Protein AF-A0A1I5TR68-F1 (afdb_monomer_lite)

Radius of gyration: 12.87 Å; chains: 1; bounding box: 27×28×33 Å

Structure (mmCIF, N/CA/C/O backbone):
data_AF-A0A1I5TR68-F1
#
_entry.id   AF-A0A1I5TR68-F1
#
loop_
_atom_site.group_PDB
_atom_site.id
_atom_site.type_symbol
_atom_site.label_atom_id
_atom_site.label_alt_id
_atom_site.label_comp_id
_atom_site.label_asym_id
_atom_site.label_entity_id
_atom_site.label_seq_id
_atom_site.pdbx_PDB_ins_code
_atom_site.Cartn_x
_atom_site.Cartn_y
_atom_site.Cartn_z
_atom_site.occupancy
_atom_site.B_iso_or_equiv
_atom_site.auth_seq_id
_atom_site.auth_comp_id
_atom_site.auth_asym_id
_atom_site.auth_atom_id
_atom_site.pdbx_PDB_model_num
ATOM 1 N N . MET A 1 1 ? -3.051 11.577 12.291 1.00 72.81 1 MET A N 1
ATOM 2 C CA . MET A 1 1 ? -3.983 11.131 11.241 1.00 72.81 1 MET A CA 1
ATOM 3 C C . MET A 1 1 ? -4.835 10.030 11.839 1.00 72.81 1 MET A C 1
ATOM 5 O O . MET A 1 1 ? -4.254 9.160 12.475 1.00 72.81 1 MET A O 1
ATOM 9 N N . ASP A 1 2 ? -6.161 10.113 11.736 1.00 84.88 2 ASP A N 1
ATOM 10 C CA . ASP A 1 2 ? -7.041 9.024 12.175 1.00 84.88 2 ASP A CA 1
ATOM 11 C C . ASP A 1 2 ? -7.186 8.020 11.028 1.00 84.88 2 ASP A C 1
ATOM 13 O O . ASP A 1 2 ? -7.851 8.302 10.037 1.00 84.88 2 ASP A O 1
ATOM 17 N N . LEU A 1 3 ? -6.502 6.881 11.135 1.00 88.56 3 LEU A N 1
ATOM 18 C CA . LEU A 1 3 ? -6.464 5.870 10.075 1.00 88.56 3 LEU A CA 1
ATOM 19 C C . LEU A 1 3 ? -7.790 5.116 9.937 1.00 88.56 3 LEU A C 1
ATOM 21 O O . LEU A 1 3 ? -8.076 4.585 8.869 1.00 88.56 3 LEU A O 1
ATOM 25 N N . LYS A 1 4 ? -8.607 5.061 10.996 1.00 88.56 4 LYS A N 1
ATOM 26 C CA . LYS A 1 4 ? -9.837 4.253 11.012 1.00 88.56 4 LYS A CA 1
ATOM 27 C C . LYS A 1 4 ? -10.936 4.803 10.110 1.00 88.56 4 LYS A C 1
ATOM 29 O O . LYS A 1 4 ? -11.834 4.059 9.753 1.00 88.56 4 LYS A O 1
ATOM 34 N N . GLY A 1 5 ? -10.872 6.090 9.772 1.00 87.38 5 GLY A N 1
ATOM 35 C CA . GLY A 1 5 ? -11.752 6.705 8.777 1.00 87.38 5 GLY A CA 1
ATOM 36 C C . GLY A 1 5 ? -11.172 6.710 7.361 1.00 87.38 5 GLY A C 1
ATOM 37 O O . GLY A 1 5 ? -11.780 7.300 6.477 1.00 87.38 5 GLY A O 1
ATOM 38 N N . LEU A 1 6 ? -9.981 6.135 7.161 1.00 90.62 6 LEU A N 1
ATOM 39 C CA . LEU A 1 6 ? -9.285 6.110 5.872 1.00 90.62 6 LEU A CA 1
ATOM 40 C C . LEU A 1 6 ? -9.204 4.699 5.288 1.00 90.62 6 LEU A C 1
ATOM 42 O O . LEU A 1 6 ? -9.159 4.555 4.074 1.00 90.62 6 LEU A O 1
ATOM 46 N N . PHE A 1 7 ? -9.176 3.668 6.128 1.00 93.50 7 PHE A N 1
ATOM 47 C CA . PHE A 1 7 ? -8.979 2.289 5.699 1.00 93.50 7 PHE A CA 1
ATOM 48 C C . PHE A 1 7 ? -10.110 1.383 6.171 1.00 93.50 7 PHE A C 1
ATOM 50 O O . PHE A 1 7 ? -10.493 1.412 7.342 1.00 93.50 7 PHE A O 1
ATOM 57 N N . HIS A 1 8 ? -10.543 0.492 5.284 1.00 95.56 8 HIS A N 1
ATOM 58 C CA . HIS A 1 8 ? -11.415 -0.620 5.627 1.00 95.56 8 HIS A CA 1
ATOM 59 C C . HIS A 1 8 ? -10.740 -1.553 6.665 1.00 95.56 8 HIS A C 1
ATOM 61 O O . HIS A 1 8 ? -9.527 -1.778 6.584 1.00 95.56 8 HIS A O 1
ATOM 67 N N . PRO A 1 9 ? -11.479 -2.165 7.618 1.00 95.31 9 PRO A N 1
ATOM 68 C CA . PRO A 1 9 ? -10.913 -3.018 8.673 1.00 95.31 9 PRO A CA 1
ATOM 69 C C . PRO A 1 9 ? -9.936 -4.106 8.206 1.00 95.31 9 PRO A C 1
ATOM 71 O O . PRO A 1 9 ? -8.931 -4.336 8.874 1.00 95.31 9 PRO A O 1
ATOM 74 N N . LYS A 1 10 ? -10.167 -4.707 7.030 1.00 95.88 10 LYS A N 1
ATOM 75 C CA . LYS A 1 10 ? -9.276 -5.719 6.423 1.00 95.88 10 LYS A CA 1
ATOM 76 C C . LYS A 1 10 ? -7.824 -5.248 6.274 1.00 95.88 10 LYS A C 1
ATOM 78 O O . LYS A 1 10 ? -6.895 -6.037 6.412 1.00 95.88 10 LYS A O 1
ATOM 83 N N . PHE A 1 11 ? -7.598 -3.954 6.048 1.00 96.69 11 PHE A N 1
ATOM 84 C CA . PHE A 1 11 ? -6.246 -3.400 5.984 1.00 96.69 11 PHE A CA 1
ATOM 85 C C . PHE A 1 11 ? -5.514 -3.501 7.328 1.00 96.69 11 PHE A C 1
ATOM 87 O O . PHE A 1 11 ? -4.316 -3.770 7.348 1.00 96.69 11 PHE A O 1
ATOM 94 N N . PHE A 1 12 ? -6.223 -3.352 8.450 1.00 95.88 12 PHE A N 1
ATOM 95 C CA . PHE A 1 12 ? -5.659 -3.468 9.801 1.00 95.88 12 PHE A CA 1
ATOM 96 C C . PHE A 1 12 ? -5.409 -4.918 10.234 1.00 95.88 12 PHE A C 1
ATOM 98 O O . PHE A 1 12 ? -4.671 -5.150 11.189 1.00 95.88 12 PHE A O 1
ATOM 105 N N . GLU A 1 13 ? -6.014 -5.893 9.555 1.00 95.69 13 GLU A N 1
ATOM 106 C CA . GLU A 1 13 ? -5.748 -7.319 9.784 1.00 95.69 13 GLU A CA 1
ATOM 107 C C . GLU A 1 13 ? -4.404 -7.745 9.175 1.00 95.69 13 GLU A C 1
ATOM 109 O O . GLU A 1 13 ? -3.755 -8.663 9.677 1.00 95.69 13 GLU A O 1
ATOM 114 N N . VAL A 1 14 ? -3.960 -7.043 8.126 1.00 97.00 14 VAL A N 1
ATOM 115 C CA . VAL A 1 14 ? -2.734 -7.353 7.377 1.00 97.00 14 VAL A CA 1
ATOM 116 C C . VAL A 1 14 ? -1.582 -6.416 7.753 1.00 97.00 14 VAL A C 1
ATOM 118 O O . VAL A 1 14 ? -0.448 -6.854 7.982 1.00 97.00 14 VAL A O 1
ATOM 121 N N . PHE A 1 15 ? -1.844 -5.115 7.844 1.00 97.94 15 PHE A N 1
ATOM 122 C CA . PHE A 1 15 ? -0.825 -4.086 8.024 1.00 97.94 15 PHE A CA 1
ATOM 123 C C . PHE A 1 15 ? -0.852 -3.474 9.424 1.00 97.94 15 PHE A C 1
ATOM 125 O O . PHE A 1 15 ? -1.895 -3.273 10.041 1.00 97.94 15 PHE A O 1
ATOM 132 N N . SER A 1 16 ? 0.335 -3.132 9.917 1.00 97.81 16 SER A N 1
ATOM 133 C CA . SER A 1 16 ? 0.498 -2.291 11.100 1.00 97.81 16 SER A CA 1
ATOM 134 C C . SER A 1 16 ? 0.130 -0.838 10.794 1.00 97.81 16 SER A C 1
ATOM 136 O O . SER A 1 16 ? 0.158 -0.403 9.644 1.00 97.81 16 SER A O 1
ATOM 138 N N . GLU A 1 17 ? -0.148 -0.043 11.830 1.00 96.12 17 GLU A N 1
ATOM 139 C CA . GLU A 1 17 ? -0.482 1.375 11.646 1.00 96.12 17 GLU A CA 1
ATOM 140 C C . GLU A 1 17 ? 0.607 2.168 10.911 1.00 96.12 17 GLU A C 1
ATOM 142 O O . GLU A 1 17 ? 0.291 3.081 10.152 1.00 96.12 17 GLU A O 1
ATOM 147 N N . ASP A 1 18 ? 1.884 1.845 11.122 1.00 97.06 18 ASP A N 1
ATOM 148 C CA . ASP A 1 18 ? 2.986 2.543 10.452 1.00 97.06 18 ASP A CA 1
ATOM 149 C C . ASP A 1 18 ? 3.084 2.167 8.969 1.00 97.06 18 ASP A C 1
ATOM 151 O O . ASP A 1 18 ? 3.353 3.026 8.132 1.00 97.06 18 ASP A O 1
ATOM 155 N N . GLU A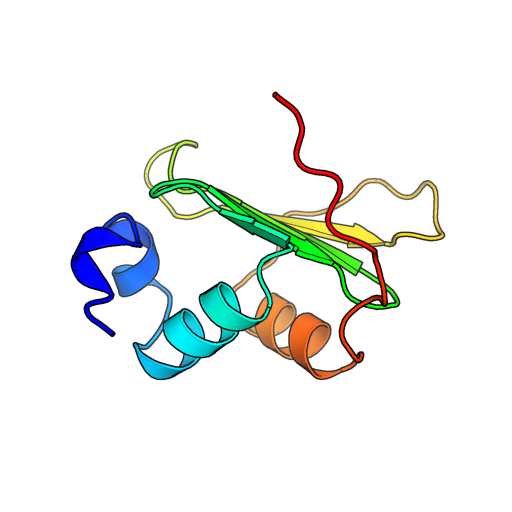 1 19 ? 2.785 0.915 8.621 1.00 97.88 19 GLU A N 1
ATOM 156 C CA . GLU A 1 19 ? 2.683 0.485 7.223 1.00 97.88 19 GLU A CA 1
ATOM 157 C C . GLU A 1 19 ? 1.473 1.122 6.531 1.00 97.88 19 GLU A C 1
ATOM 159 O O . GLU A 1 19 ? 1.588 1.548 5.387 1.00 97.88 19 GLU A O 1
ATOM 164 N N . LEU A 1 20 ? 0.341 1.269 7.227 1.00 97.00 20 LEU A N 1
ATOM 165 C CA . LEU A 1 20 ? -0.839 1.960 6.695 1.00 97.00 20 LEU A CA 1
ATOM 166 C C . LEU A 1 20 ? -0.586 3.450 6.451 1.00 97.00 20 LEU A C 1
ATOM 168 O O . LEU A 1 20 ? -1.054 3.995 5.453 1.00 97.00 20 LEU A O 1
ATOM 172 N N . LYS A 1 21 ? 0.193 4.115 7.314 1.00 95.62 21 LYS A N 1
ATOM 173 C CA . LYS A 1 21 ? 0.647 5.491 7.053 1.00 95.62 21 LYS A CA 1
ATOM 174 C C . LYS A 1 21 ? 1.504 5.551 5.792 1.00 95.62 21 LYS A C 1
ATOM 176 O O . LYS A 1 21 ? 1.251 6.4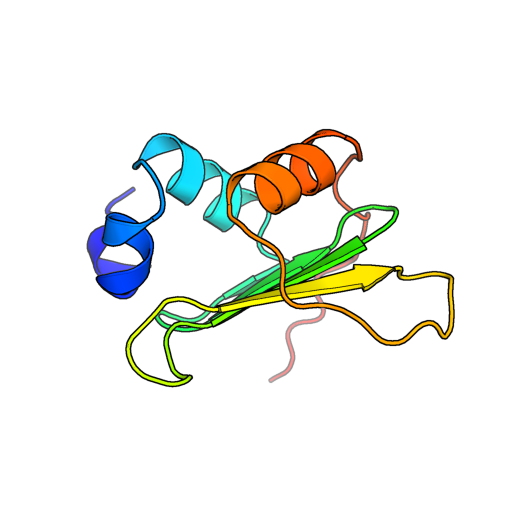04 4.951 1.00 95.62 21 LYS A O 1
ATOM 181 N N . GLU A 1 22 ? 2.462 4.634 5.633 1.00 95.00 22 GLU A N 1
ATOM 182 C CA . GLU A 1 22 ? 3.307 4.577 4.431 1.00 95.00 22 GLU A CA 1
ATOM 183 C C . GLU A 1 22 ? 2.478 4.314 3.161 1.00 95.00 22 GLU A C 1
ATOM 185 O O . GLU A 1 22 ? 2.706 4.963 2.141 1.00 95.00 22 GLU A O 1
ATOM 190 N N . ILE A 1 23 ? 1.499 3.405 3.222 1.00 95.56 23 ILE A N 1
ATOM 191 C CA . ILE A 1 23 ? 0.560 3.128 2.124 1.00 95.56 23 ILE A CA 1
ATOM 192 C C . ILE A 1 23 ? -0.207 4.396 1.757 1.00 95.56 23 ILE A C 1
ATOM 194 O O . ILE A 1 23 ? -0.219 4.774 0.590 1.00 95.56 23 ILE A O 1
ATOM 198 N N . TYR A 1 24 ? -0.794 5.079 2.742 1.00 93.69 24 TYR A N 1
ATOM 199 C CA . TYR A 1 24 ? -1.558 6.305 2.518 1.00 93.69 24 TYR A CA 1
ATOM 200 C C . TYR A 1 24 ? -0.698 7.422 1.913 1.00 93.69 24 TYR A C 1
ATOM 202 O O . TYR A 1 24 ? -1.102 8.069 0.954 1.00 93.69 24 TYR A O 1
ATOM 210 N N . GLU A 1 25 ? 0.511 7.633 2.438 1.00 92.31 25 GLU A N 1
ATOM 211 C CA . GLU A 1 25 ? 1.433 8.669 1.956 1.00 92.31 25 GLU A CA 1
ATOM 212 C C . GLU A 1 25 ? 1.948 8.401 0.537 1.00 92.31 25 GLU A C 1
ATOM 214 O O . GLU A 1 25 ? 2.265 9.340 -0.194 1.00 92.31 25 GLU A O 1
ATOM 219 N N . ARG A 1 26 ? 2.047 7.127 0.141 1.00 91.88 26 ARG A N 1
ATOM 220 C CA . ARG A 1 26 ? 2.498 6.718 -1.196 1.00 91.88 26 ARG A CA 1
ATOM 221 C C . ARG A 1 26 ? 1.358 6.492 -2.185 1.00 91.88 26 ARG A C 1
ATOM 223 O O . ARG A 1 26 ? 1.635 6.290 -3.369 1.00 91.88 26 ARG A O 1
ATOM 230 N N . ALA A 1 27 ? 0.110 6.490 -1.725 1.00 92.06 27 ALA A N 1
ATOM 231 C CA . ALA A 1 27 ? -1.048 6.276 -2.574 1.00 92.06 27 ALA A CA 1
ATOM 232 C C . ALA A 1 27 ? -1.172 7.400 -3.600 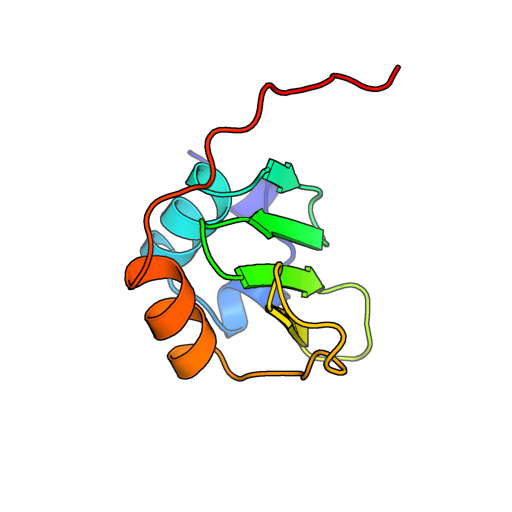1.00 92.06 27 ALA A C 1
ATOM 234 O O . ALA A 1 27 ? -1.148 8.585 -3.275 1.00 92.06 27 ALA A O 1
ATOM 235 N N . PHE A 1 28 ? -1.320 7.006 -4.859 1.00 89.06 28 PHE A N 1
ATOM 236 C CA . PHE A 1 28 ? -1.659 7.920 -5.938 1.00 89.06 28 PHE A CA 1
ATOM 237 C C . PHE A 1 28 ? -3.162 8.211 -5.952 1.00 89.06 28 PHE A C 1
ATOM 239 O O . PHE A 1 28 ? -3.576 9.347 -6.163 1.00 89.06 28 PHE A O 1
ATOM 246 N N . CYS A 1 29 ? -3.973 7.180 -5.714 1.00 87.88 29 CYS A N 1
ATOM 247 C CA . CYS A 1 29 ? -5.419 7.273 -5.571 1.00 87.88 29 CYS A CA 1
ATOM 248 C C . CYS A 1 29 ? -5.856 6.354 -4.428 1.00 87.88 29 CYS A C 1
ATOM 250 O O . CYS A 1 29 ? -5.302 5.264 -4.269 1.00 87.88 29 CYS A O 1
ATOM 252 N N . ALA A 1 30 ? -6.821 6.801 -3.628 1.00 88.69 30 ALA A N 1
ATOM 253 C CA . ALA A 1 30 ? -7.305 6.061 -2.475 1.00 88.69 30 ALA A CA 1
ATOM 254 C C . ALA A 1 30 ? -8.809 6.260 -2.272 1.00 88.69 30 ALA A C 1
ATOM 256 O O . ALA A 1 30 ? -9.341 7.364 -2.394 1.00 88.69 30 ALA A O 1
ATOM 257 N N . THR A 1 31 ? -9.461 5.170 -1.903 1.00 90.50 31 THR A N 1
ATOM 258 C CA . THR A 1 31 ? -10.786 5.108 -1.284 1.00 90.50 31 THR A CA 1
ATOM 259 C C . THR A 1 31 ? -10.650 4.326 0.023 1.00 90.50 31 THR A C 1
ATOM 261 O O . THR A 1 31 ? -9.568 3.832 0.330 1.00 90.50 31 THR A O 1
ATOM 264 N N . GLU A 1 32 ? -11.724 4.181 0.798 1.00 88.25 32 GLU A N 1
ATOM 265 C CA . GLU A 1 32 ? -11.673 3.373 2.025 1.00 88.25 32 GLU A CA 1
ATOM 266 C C . GLU A 1 32 ? -11.282 1.907 1.750 1.00 88.25 32 GLU A C 1
ATOM 268 O O . GLU A 1 32 ? -10.584 1.282 2.551 1.00 88.25 32 GLU A O 1
ATOM 273 N N . GLU A 1 33 ? -11.686 1.371 0.596 1.00 92.44 33 GLU A N 1
ATOM 274 C CA . GLU A 1 33 ? -11.559 -0.049 0.255 1.00 92.44 33 GLU A CA 1
ATOM 275 C C . GLU A 1 33 ? -10.472 -0.340 -0.783 1.00 92.44 33 GLU A C 1
ATOM 277 O O . GLU A 1 33 ? -10.056 -1.489 -0.905 1.00 92.44 33 GLU A O 1
ATOM 282 N N . CYS A 1 34 ? -9.985 0.663 -1.516 1.00 94.38 34 CYS A N 1
ATOM 283 C CA . CYS A 1 34 ? -9.001 0.470 -2.580 1.00 94.38 34 CYS A CA 1
ATOM 284 C C . CYS A 1 34 ? -7.912 1.545 -2.568 1.00 94.38 34 CYS A C 1
ATOM 286 O O . CYS A 1 34 ? -8.207 2.743 -2.555 1.00 94.38 34 CYS A O 1
ATOM 288 N N . TYR A 1 35 ? -6.655 1.102 -2.618 1.00 95.12 35 TYR A N 1
ATOM 289 C CA . TYR A 1 35 ? -5.465 1.945 -2.645 1.00 95.12 35 TYR A CA 1
ATOM 290 C C . TYR A 1 35 ? -4.589 1.595 -3.840 1.00 95.12 35 TYR A C 1
ATOM 292 O O . TYR A 1 35 ? -4.103 0.473 -3.965 1.00 95.12 35 TYR A O 1
ATOM 300 N N . VAL A 1 36 ? -4.336 2.593 -4.680 1.00 94.81 36 VAL A N 1
ATOM 301 C CA . VAL A 1 36 ? -3.500 2.468 -5.872 1.00 94.81 36 VAL A CA 1
ATOM 302 C C . VAL A 1 36 ? -2.181 3.191 -5.649 1.00 94.81 36 VAL A C 1
ATOM 304 O O . VAL A 1 36 ? -2.159 4.390 -5.363 1.00 94.81 36 VAL A O 1
ATOM 307 N N . ILE A 1 37 ? -1.068 2.479 -5.817 1.00 94.94 37 ILE A N 1
ATOM 308 C CA . ILE A 1 37 ? 0.285 3.004 -5.618 1.00 94.94 37 ILE A CA 1
ATOM 309 C C . ILE A 1 37 ? 1.133 2.745 -6.863 1.00 94.94 37 ILE A C 1
ATOM 311 O O . ILE A 1 37 ? 1.147 1.643 -7.404 1.00 94.94 37 ILE A O 1
ATOM 315 N N . PHE A 1 38 ? 1.916 3.747 -7.267 1.00 92.44 38 PHE A N 1
ATOM 316 C CA . PHE A 1 38 ? 2.937 3.602 -8.302 1.00 92.44 38 PHE A CA 1
ATOM 317 C C . PHE A 1 38 ? 4.314 3.931 -7.737 1.00 92.44 38 PHE A C 1
ATOM 319 O O . PHE A 1 38 ? 4.532 4.987 -7.136 1.00 92.44 38 PHE A O 1
ATOM 326 N N . ASN A 1 39 ? 5.281 3.067 -8.011 1.00 91.88 39 ASN A N 1
ATOM 327 C CA . ASN A 1 39 ? 6.688 3.427 -7.923 1.00 91.88 39 ASN A CA 1
ATOM 328 C C . ASN A 1 39 ? 7.325 3.364 -9.318 1.00 91.88 39 ASN A C 1
ATOM 330 O O . ASN A 1 39 ? 6.643 3.138 -10.317 1.00 91.88 39 ASN A O 1
ATOM 334 N N . GLN A 1 40 ? 8.625 3.637 -9.420 1.00 90.69 40 GLN A N 1
ATOM 335 C CA . GLN A 1 40 ? 9.297 3.656 -10.724 1.00 90.69 40 GLN A CA 1
ATOM 336 C C . GLN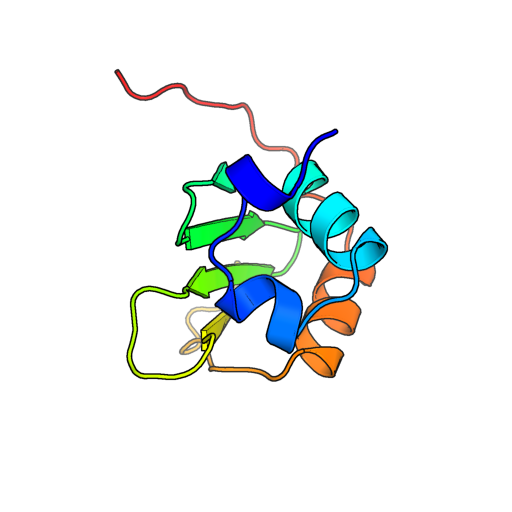 A 1 40 ? 9.220 2.330 -11.501 1.00 90.69 40 GLN A C 1
ATOM 338 O O . GLN A 1 40 ? 9.381 2.361 -12.717 1.00 90.69 40 GLN A O 1
ATOM 343 N N . LYS A 1 41 ? 8.983 1.194 -10.832 1.00 92.75 41 LYS A N 1
ATOM 344 C CA . LYS A 1 41 ? 8.969 -0.133 -11.459 1.00 92.75 41 LYS A CA 1
ATOM 345 C C . LYS A 1 41 ? 7.604 -0.822 -11.425 1.00 92.75 41 LYS A C 1
ATOM 347 O O . LYS A 1 41 ? 7.272 -1.534 -12.366 1.00 92.75 41 LYS A O 1
ATOM 352 N N . TYR A 1 42 ? 6.828 -0.622 -10.369 1.00 94.38 42 TYR A N 1
ATOM 353 C CA . TYR A 1 42 ? 5.629 -1.395 -10.081 1.00 94.38 42 TYR A CA 1
ATOM 354 C C . TYR A 1 42 ? 4.393 -0.515 -9.919 1.00 94.38 42 TYR A C 1
ATOM 356 O O . TYR A 1 42 ? 4.450 0.595 -9.377 1.00 94.38 42 TYR A O 1
ATOM 364 N N . PHE A 1 43 ? 3.276 -1.077 -10.359 1.00 94.19 43 PHE A N 1
ATOM 365 C CA . PHE A 1 43 ? 1.921 -0.708 -9.994 1.00 94.19 43 PHE A CA 1
ATOM 366 C C . PHE A 1 43 ? 1.435 -1.660 -8.902 1.00 94.19 43 PHE A C 1
ATOM 368 O O . PHE A 1 43 ? 1.645 -2.868 -9.006 1.00 94.19 43 PHE A O 1
ATOM 375 N N . PHE A 1 44 ? 0.771 -1.119 -7.886 1.00 95.62 44 PHE A N 1
ATOM 376 C CA . PHE A 1 44 ? 0.101 -1.897 -6.855 1.00 95.62 44 PHE A CA 1
ATOM 377 C C . PHE A 1 44 ? -1.344 -1.443 -6.709 1.00 95.62 44 PHE A C 1
ATOM 379 O O . PHE A 1 44 ? -1.616 -0.241 -6.673 1.00 95.62 44 PHE A O 1
ATOM 386 N N . GLU A 1 45 ? -2.234 -2.410 -6.535 1.00 96.00 45 GLU A N 1
ATOM 387 C CA . GLU A 1 45 ? -3.617 -2.198 -6.127 1.00 96.00 45 GLU A CA 1
ATOM 388 C C . GLU A 1 45 ? -3.890 -3.053 -4.890 1.00 96.00 45 GLU A C 1
ATOM 390 O O . GLU A 1 45 ? -3.760 -4.275 -4.927 1.00 96.00 45 GLU A O 1
ATOM 395 N N . LEU A 1 46 ? -4.224 -2.401 -3.778 1.00 97.00 46 LEU A N 1
ATOM 396 C CA . LEU A 1 46 ? -4.652 -3.064 -2.552 1.00 97.00 46 LEU A CA 1
ATOM 397 C C . LEU A 1 46 ? -6.167 -2.928 -2.473 1.00 97.00 46 LEU A C 1
ATOM 399 O O . LEU A 1 46 ? -6.654 -1.802 -2.389 1.00 97.00 46 LEU A O 1
ATOM 403 N N . SER A 1 47 ? -6.893 -4.044 -2.482 1.00 96.19 47 SER A N 1
ATOM 404 C CA . SER A 1 47 ? -8.355 -4.062 -2.544 1.00 96.19 47 SER A CA 1
ATOM 405 C C . SER A 1 47 ? -8.960 -4.881 -1.408 1.00 96.19 47 SER A C 1
ATOM 407 O O . SER A 1 47 ? -8.632 -6.050 -1.207 1.00 96.19 47 SER A O 1
ATOM 409 N N . ALA A 1 48 ? -9.864 -4.251 -0.662 1.00 94.19 48 ALA A N 1
ATOM 410 C CA . ALA A 1 48 ? -10.688 -4.858 0.378 1.00 94.19 48 ALA A CA 1
ATOM 411 C C . ALA A 1 48 ? -12.099 -5.231 -0.114 1.00 94.19 48 ALA A C 1
ATOM 413 O O . ALA A 1 48 ? -12.815 -5.921 0.614 1.00 94.19 48 ALA A O 1
ATOM 414 N N . ASP A 1 49 ? -12.485 -4.801 -1.319 1.00 87.44 49 ASP A N 1
ATOM 415 C CA . ASP A 1 49 ? -13.803 -5.067 -1.922 1.00 87.44 49 ASP A CA 1
ATOM 416 C C . ASP A 1 49 ? -13.903 -6.501 -2.486 1.00 87.44 49 ASP A C 1
ATOM 418 O O . ASP A 1 49 ? -14.974 -7.102 -2.578 1.00 87.44 49 ASP A O 1
ATOM 422 N N . LEU A 1 50 ? -12.762 -7.111 -2.816 1.00 76.94 50 LEU A N 1
ATOM 423 C CA . LEU A 1 50 ? -12.712 -8.453 -3.388 1.00 76.94 50 LEU A CA 1
ATOM 424 C C . LEU A 1 50 ? -12.670 -9.533 -2.298 1.00 76.94 50 LEU A C 1
ATOM 426 O O . LEU A 1 50 ? -11.703 -9.663 -1.555 1.00 76.94 50 LEU A O 1
ATOM 430 N N . GLY A 1 51 ? -13.716 -10.361 -2.240 1.00 79.25 51 GLY A N 1
ATOM 431 C CA . GLY A 1 51 ? -13.753 -11.558 -1.394 1.00 79.25 51 GLY A CA 1
ATOM 432 C C . GLY A 1 51 ? -13.740 -11.267 0.110 1.00 79.25 51 GLY A C 1
ATOM 433 O O . GLY A 1 51 ? -14.203 -10.220 0.559 1.00 79.25 51 GLY A O 1
ATOM 434 N N . ASP A 1 52 ? -13.231 -12.213 0.901 1.00 85.50 52 ASP A N 1
ATOM 435 C CA . ASP A 1 52 ? -13.207 -12.120 2.371 1.00 85.50 52 ASP A CA 1
ATOM 436 C C . ASP A 1 52 ? -11.882 -11.564 2.920 1.00 85.50 52 ASP A C 1
ATOM 438 O O . ASP A 1 52 ? -11.845 -11.060 4.038 1.00 85.50 52 ASP A O 1
ATOM 442 N N . GLU A 1 53 ? -10.810 -11.593 2.128 1.00 91.25 53 GLU A N 1
ATOM 443 C CA . GLU A 1 53 ? -9.467 -11.155 2.527 1.00 91.25 53 GLU A CA 1
ATOM 444 C C . GLU A 1 53 ? -9.075 -9.854 1.810 1.00 91.25 53 GLU A C 1
ATOM 446 O O . GLU A 1 53 ? -9.824 -9.340 0.979 1.00 91.25 53 GLU A O 1
ATOM 451 N N . LEU A 1 54 ? -7.934 -9.272 2.186 1.00 95.88 54 LEU A N 1
ATOM 452 C CA . LEU A 1 54 ? -7.338 -8.151 1.462 1.00 95.88 54 LEU A CA 1
ATOM 453 C C . LEU A 1 54 ? -6.488 -8.697 0.310 1.00 95.88 54 LEU A C 1
ATOM 455 O O . LEU A 1 54 ? -5.550 -9.456 0.550 1.00 95.88 54 LEU A O 1
ATOM 459 N N . GLU A 1 55 ? -6.773 -8.277 -0.918 1.00 96.81 55 GLU A N 1
ATOM 460 C CA . GLU A 1 55 ? -5.980 -8.643 -2.091 1.00 96.81 55 GLU A CA 1
ATOM 461 C C . GLU A 1 55 ? -4.932 -7.564 -2.392 1.00 96.81 55 GLU A C 1
ATOM 463 O O . GLU A 1 55 ? -5.219 -6.369 -2.308 1.00 96.81 55 GLU A O 1
ATOM 468 N N . ILE A 1 56 ? -3.710 -7.980 -2.744 1.00 97.44 56 ILE A N 1
ATOM 469 C CA . ILE A 1 56 ? -2.644 -7.080 -3.197 1.00 97.44 56 ILE A CA 1
ATOM 470 C C . ILE A 1 56 ? -2.214 -7.516 -4.594 1.0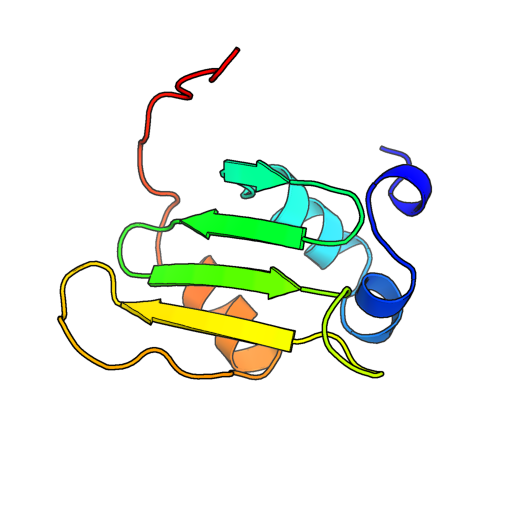0 97.44 56 ILE A C 1
ATOM 472 O O . ILE A 1 56 ? -1.431 -8.453 -4.758 1.00 97.44 56 ILE A O 1
ATOM 476 N N . TYR A 1 57 ? -2.728 -6.831 -5.606 1.00 96.00 57 TYR A N 1
ATOM 477 C CA . TYR A 1 57 ? -2.328 -7.027 -6.991 1.00 96.00 57 TYR A CA 1
ATOM 478 C C . TYR A 1 57 ? -1.088 -6.186 -7.311 1.00 96.00 57 TYR A C 1
ATOM 480 O O . TYR A 1 57 ? -0.960 -5.039 -6.875 1.00 96.00 57 TYR A O 1
ATOM 488 N N . CYS A 1 58 ? -0.163 -6.758 -8.077 1.00 95.56 58 CYS A N 1
ATOM 489 C CA . CYS A 1 58 ? 1.090 -6.131 -8.469 1.00 95.56 58 CYS A CA 1
ATOM 490 C C . CYS A 1 58 ? 1.374 -6.367 -9.949 1.00 95.56 58 CYS A C 1
ATOM 492 O O . CYS A 1 58 ? 1.284 -7.494 -10.433 1.00 95.56 58 CYS A O 1
ATOM 494 N N . ASP A 1 59 ? 1.777 -5.309 -10.648 1.00 94.50 59 ASP A N 1
ATOM 495 C CA . ASP A 1 59 ? 2.177 -5.370 -12.052 1.00 94.50 59 ASP A CA 1
ATOM 496 C C . ASP A 1 59 ? 3.457 -4.562 -12.301 1.00 94.50 59 ASP A C 1
ATOM 498 O O . ASP A 1 59 ? 3.709 -3.542 -11.654 1.00 94.50 59 ASP A O 1
ATOM 502 N N . GLU A 1 60 ? 4.285 -5.006 -13.241 1.00 92.06 60 GLU A N 1
ATOM 503 C CA . GLU A 1 60 ? 5.494 -4.293 -13.652 1.00 92.06 60 GLU A CA 1
ATOM 504 C C . GLU A 1 60 ? 5.153 -3.265 -14.738 1.00 92.06 60 GLU A C 1
ATOM 506 O O . GLU A 1 60 ? 4.663 -3.589 -15.813 1.00 92.06 60 GLU A O 1
ATOM 511 N N . CYS A 1 61 ? 5.458 -1.991 -14.487 1.00 84.88 61 CYS A N 1
ATOM 512 C CA . CYS A 1 61 ? 5.016 -0.873 -15.327 1.00 84.88 61 CYS A CA 1
ATOM 513 C C . CYS A 1 61 ? 5.582 -0.882 -16.758 1.00 84.88 61 CYS A C 1
ATOM 515 O O . CYS A 1 61 ? 5.026 -0.217 -17.632 1.00 84.88 61 CYS A O 1
ATOM 517 N N . GLU A 1 62 ? 6.717 -1.545 -16.987 1.00 80.75 62 GLU A N 1
ATOM 518 C CA . GLU A 1 62 ? 7.436 -1.527 -18.270 1.00 80.75 62 GLU A CA 1
ATOM 519 C C . GLU A 1 62 ? 7.314 -2.837 -19.055 1.00 80.75 62 GLU A C 1
ATOM 521 O O . GLU A 1 62 ? 7.707 -2.901 -20.223 1.00 80.75 62 GLU A O 1
ATOM 526 N N . THR A 1 63 ? 6.761 -3.880 -18.442 1.00 73.19 63 THR A N 1
ATOM 527 C CA . THR A 1 63 ? 6.597 -5.190 -19.068 1.00 73.19 63 THR A CA 1
ATOM 528 C C . THR A 1 63 ? 5.125 -5.444 -19.342 1.00 73.19 63 THR A C 1
ATOM 530 O O . THR A 1 63 ? 4.283 -5.164 -18.504 1.00 73.19 63 THR A O 1
ATOM 533 N N . TYR A 1 64 ? 4.801 -6.041 -20.488 1.00 66.31 64 TYR A N 1
ATOM 534 C CA . TYR A 1 64 ? 3.449 -6.549 -20.765 1.00 66.31 64 TYR A CA 1
ATOM 535 C C . TYR A 1 64 ? 3.190 -7.907 -20.089 1.00 66.31 64 TYR A C 1
ATOM 537 O O . TYR A 1 64 ? 2.424 -8.724 -20.610 1.00 66.31 64 TYR A O 1
ATOM 545 N N . ASP A 1 65 ? 3.886 -8.185 -18.988 1.00 70.12 65 ASP A N 1
ATOM 546 C CA . ASP A 1 65 ? 3.660 -9.403 -18.228 1.00 70.12 65 ASP A CA 1
ATOM 547 C C . ASP A 1 65 ? 2.295 -9.327 -17.542 1.00 70.12 65 ASP A C 1
ATOM 549 O O . ASP A 1 65 ? 1.701 -8.263 -17.381 1.00 70.12 65 ASP A O 1
ATOM 553 N N . LYS A 1 66 ? 1.733 -10.491 -17.220 1.00 77.06 66 LYS A N 1
ATOM 554 C CA . LYS A 1 66 ? 0.493 -10.530 -16.450 1.00 77.06 66 LYS A CA 1
ATOM 555 C C . LYS A 1 66 ? 0.852 -10.241 -15.003 1.00 77.06 66 LYS A C 1
ATOM 557 O O . LYS A 1 66 ? 1.654 -10.989 -14.445 1.00 77.06 66 LYS A O 1
ATOM 562 N N . GLY A 1 67 ? 0.236 -9.220 -14.415 1.00 87.88 67 GLY A N 1
ATOM 563 C CA . GLY A 1 67 ? 0.372 -8.984 -12.989 1.00 87.88 67 GLY A CA 1
ATOM 564 C C . GLY A 1 67 ? -0.089 -10.177 -12.152 1.00 87.88 67 GLY A C 1
ATOM 565 O O . GLY A 1 67 ? -0.777 -11.097 -12.611 1.00 87.88 67 GLY A O 1
ATOM 566 N N . GLU A 1 68 ? 0.351 -10.163 -10.906 1.00 94.81 68 GLU A N 1
ATOM 567 C CA . GLU A 1 68 ? 0.223 -11.253 -9.951 1.00 94.81 68 GLU A CA 1
ATOM 568 C C . GLU A 1 68 ? -0.332 -10.739 -8.622 1.00 94.81 68 GLU A C 1
ATOM 570 O O . GLU A 1 68 ? -0.115 -9.589 -8.238 1.00 94.81 68 GLU A O 1
ATOM 575 N N . VAL A 1 69 ? -1.036 -11.612 -7.903 1.00 95.50 69 VAL A N 1
ATOM 576 C CA . VAL A 1 69 ? -1.392 -11.366 -6.504 1.00 95.50 69 VAL A CA 1
ATOM 577 C C . VAL A 1 69 ? -0.196 -11.749 -5.642 1.00 95.50 69 VAL A C 1
ATOM 579 O O . VAL A 1 69 ? 0.313 -12.867 -5.745 1.00 95.50 69 VAL A O 1
ATOM 582 N N . ILE A 1 70 ? 0.252 -10.820 -4.804 1.00 97.00 70 ILE A N 1
ATOM 583 C CA . ILE A 1 70 ? 1.415 -10.987 -3.933 1.00 97.00 70 ILE A CA 1
ATOM 584 C C . ILE A 1 70 ? 1.019 -10.872 -2.464 1.00 97.00 70 ILE A C 1
ATOM 586 O O . ILE A 1 70 ? -0.020 -10.312 -2.121 1.00 97.00 70 ILE A O 1
ATOM 590 N N . ASP A 1 71 ? 1.862 -11.398 -1.580 1.00 97.56 71 ASP A N 1
ATOM 591 C CA . ASP A 1 71 ? 1.685 -11.213 -0.145 1.00 97.56 71 ASP A CA 1
ATOM 592 C C . ASP A 1 71 ? 2.207 -9.846 0.334 1.00 97.56 71 ASP A C 1
ATOM 594 O O . ASP A 1 71 ? 2.866 -9.085 -0.387 1.00 97.56 71 ASP A O 1
ATOM 598 N N . LYS A 1 72 ? 1.908 -9.542 1.600 1.00 97.31 72 LYS A N 1
ATOM 599 C CA . LYS A 1 72 ? 2.350 -8.328 2.290 1.00 97.31 72 LYS A CA 1
ATOM 600 C C . LYS A 1 72 ? 3.865 -8.122 2.223 1.00 97.31 72 LYS A C 1
ATOM 602 O O . LYS A 1 72 ? 4.317 -6.991 2.033 1.00 97.31 72 LYS A O 1
ATOM 607 N N . ASP A 1 73 ? 4.641 -9.174 2.457 1.00 98.12 73 ASP A N 1
ATOM 608 C CA . ASP A 1 73 ? 6.089 -9.060 2.615 1.00 98.12 73 ASP A CA 1
ATOM 609 C C . ASP A 1 73 ? 6.738 -8.704 1.275 1.00 98.12 73 ASP A C 1
ATOM 611 O O . ASP A 1 73 ? 7.581 -7.801 1.202 1.00 98.12 73 ASP A O 1
ATOM 615 N N . GLU A 1 74 ? 6.293 -9.345 0.195 1.00 98.06 74 GLU A N 1
ATOM 616 C CA . GLU A 1 74 ? 6.743 -9.030 -1.154 1.00 98.06 74 GLU A CA 1
ATOM 617 C C . GLU A 1 74 ? 6.262 -7.641 -1.595 1.00 98.06 74 GLU A C 1
ATOM 619 O O . GLU A 1 74 ? 7.041 -6.887 -2.187 1.00 98.06 74 GLU A O 1
ATOM 624 N N . PHE A 1 75 ? 5.036 -7.246 -1.236 1.00 97.88 75 PHE A N 1
ATOM 625 C CA . PHE A 1 75 ? 4.537 -5.893 -1.478 1.00 97.88 75 PHE A CA 1
ATOM 626 C C . PHE A 1 75 ? 5.431 -4.837 -0.827 1.00 97.88 75 PHE A C 1
ATOM 628 O O . PHE A 1 75 ? 5.948 -3.961 -1.520 1.00 97.88 75 PHE A O 1
ATOM 635 N N . LEU A 1 76 ? 5.681 -4.928 0.481 1.00 98.06 76 LEU A N 1
ATOM 636 C CA . LEU A 1 76 ? 6.489 -3.941 1.201 1.00 98.06 76 LEU A CA 1
ATOM 637 C C . LEU A 1 76 ? 7.931 -3.908 0.694 1.00 98.06 76 LEU A C 1
ATOM 639 O O . LEU A 1 76 ? 8.527 -2.833 0.578 1.00 98.06 76 LEU A O 1
ATOM 643 N N . LYS A 1 77 ? 8.491 -5.072 0.350 1.00 97.81 77 LYS A N 1
ATOM 644 C CA . LYS A 1 77 ? 9.809 -5.166 -0.278 1.00 97.81 77 LYS A CA 1
ATOM 645 C C . LYS A 1 77 ? 9.842 -4.412 -1.607 1.00 97.81 77 LYS A C 1
ATOM 647 O O . LYS A 1 77 ? 10.734 -3.587 -1.802 1.00 97.81 77 LYS A O 1
ATOM 652 N N . ARG A 1 78 ? 8.882 -4.646 -2.509 1.00 96.56 78 ARG A N 1
ATOM 653 C CA . ARG A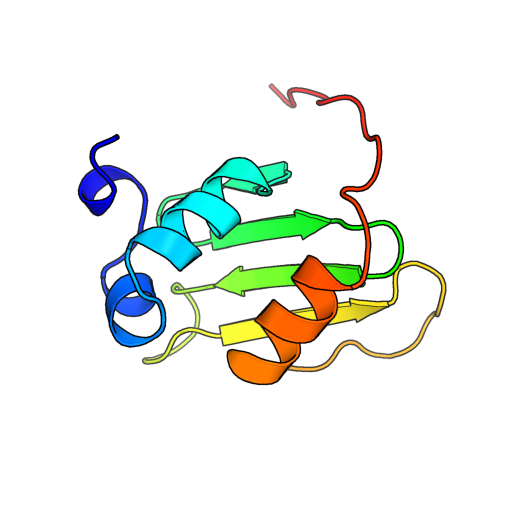 1 78 ? 8.825 -3.976 -3.822 1.00 96.56 78 ARG A CA 1
ATOM 654 C C . ARG A 1 78 ? 8.487 -2.487 -3.700 1.00 96.56 78 ARG A C 1
ATOM 656 O O . ARG A 1 78 ? 9.099 -1.681 -4.399 1.00 96.56 78 ARG A O 1
ATOM 663 N N . LEU A 1 79 ? 7.586 -2.111 -2.792 1.00 96.00 79 LEU A N 1
ATOM 664 C CA . LEU A 1 79 ? 7.208 -0.726 -2.492 1.00 96.00 79 LEU A CA 1
ATOM 665 C C . LEU A 1 79 ? 8.420 0.106 -2.061 1.00 96.00 79 LEU A C 1
ATOM 667 O O . LEU A 1 79 ? 8.609 1.227 -2.534 1.00 96.00 79 LEU A O 1
ATOM 671 N N . ARG A 1 80 ? 9.251 -0.449 -1.172 1.00 96.31 80 ARG A N 1
ATOM 672 C CA . ARG A 1 80 ? 10.407 0.239 -0.577 1.00 96.31 80 ARG A CA 1
ATOM 673 C C . ARG A 1 80 ? 11.671 0.162 -1.432 1.00 96.31 80 ARG A C 1
ATOM 675 O O . ARG A 1 80 ? 12.554 0.996 -1.259 1.00 96.31 80 ARG A O 1
ATOM 682 N N . ALA A 1 81 ? 11.763 -0.805 -2.347 1.00 96.44 81 ALA A N 1
ATOM 683 C CA . ALA A 1 81 ? 12.920 -0.974 -3.227 1.00 96.44 81 ALA A CA 1
ATOM 684 C C . ALA A 1 81 ? 13.063 0.136 -4.281 1.00 96.44 81 ALA A C 1
ATOM 686 O O . ALA A 1 81 ? 14.165 0.358 -4.781 1.00 96.44 81 ALA A O 1
ATOM 687 N N . TYR A 1 82 ? 11.972 0.832 -4.610 1.00 93.50 82 TYR A N 1
ATOM 688 C CA . TYR A 1 82 ? 11.954 1.866 -5.641 1.00 93.50 82 TYR A CA 1
ATOM 689 C C . TYR A 1 82 ? 11.320 3.152 -5.103 1.00 93.50 82 TYR A C 1
ATOM 691 O O . TYR A 1 82 ? 10.390 3.095 -4.290 1.00 93.50 82 TYR A O 1
ATOM 699 N N . PRO A 1 83 ? 11.803 4.326 -5.540 1.00 90.38 83 PRO A N 1
ATOM 700 C CA . PRO A 1 83 ? 11.193 5.586 -5.149 1.00 90.38 83 PRO A CA 1
ATOM 701 C C . PRO A 1 83 ? 9.806 5.737 -5.801 1.00 90.38 83 PRO A C 1
ATOM 703 O O . PRO A 1 83 ? 9.542 5.109 -6.837 1.00 90.38 83 PRO A O 1
ATOM 706 N N . PRO A 1 84 ? 8.924 6.576 -5.225 1.00 87.25 84 PRO A N 1
ATOM 707 C CA . PRO A 1 84 ? 7.652 6.932 -5.847 1.00 87.25 84 PRO A CA 1
ATOM 708 C C . PRO A 1 84 ? 7.852 7.401 -7.291 1.00 87.25 84 PRO A C 1
ATOM 710 O O . PRO A 1 84 ? 8.864 8.026 -7.621 1.00 87.25 84 PRO A O 1
ATOM 713 N N . ARG A 1 85 ? 6.899 7.088 -8.170 1.00 80.50 85 ARG A N 1
ATOM 714 C CA . ARG A 1 85 ? 6.936 7.596 -9.543 1.00 80.50 85 ARG A CA 1
ATOM 715 C C . ARG A 1 85 ? 6.525 9.067 -9.524 1.00 80.50 85 ARG A C 1
ATOM 717 O O . ARG A 1 85 ? 5.440 9.383 -9.048 1.00 80.50 85 ARG A O 1
ATOM 724 N N . ASP A 1 86 ? 7.358 9.952 -10.070 1.00 67.31 86 ASP A N 1
ATOM 725 C CA . ASP A 1 86 ? 6.983 11.355 -10.268 1.00 67.31 86 ASP A CA 1
ATOM 726 C C . ASP A 1 86 ? 5.822 11.428 -11.275 1.00 67.31 86 ASP A C 1
ATOM 728 O O . ASP A 1 86 ? 6.007 11.273 -12.484 1.00 67.31 86 ASP A O 1
ATOM 732 N N . GLY A 1 87 ? 4.603 11.630 -10.774 1.00 57.84 87 GLY A N 1
ATOM 733 C CA . GLY A 1 87 ? 3.387 11.764 -11.569 1.00 57.84 87 GLY A CA 1
ATOM 734 C C . GLY A 1 87 ? 2.544 12.919 -11.045 1.00 57.84 87 GLY A C 1
ATOM 735 O O . GLY A 1 87 ? 2.111 12.901 -9.898 1.00 57.84 87 GLY A O 1
ATOM 736 N N . LYS A 1 88 ? 2.324 13.944 -11.881 1.00 44.81 88 LYS A N 1
ATOM 737 C CA . LYS A 1 88 ? 1.363 15.020 -11.597 1.00 44.81 88 LYS A CA 1
ATOM 738 C C . LYS A 1 88 ? -0.005 14.401 -11.316 1.00 44.81 88 LYS A C 1
ATOM 740 O O . LYS A 1 88 ? -0.531 13.696 -12.174 1.00 44.81 88 LYS A O 1
ATOM 745 N N . VAL A 1 89 ? -0.578 14.732 -10.163 1.00 45.53 89 VAL A N 1
ATOM 746 C CA . VAL A 1 89 ? -2.001 14.540 -9.873 1.00 45.53 89 VAL A CA 1
ATOM 747 C C . VAL A 1 89 ? -2.790 15.208 -11.000 1.00 45.53 89 VAL A C 1
ATOM 749 O O . VAL A 1 89 ? -2.677 16.417 -11.208 1.00 45.53 89 VAL A O 1
ATOM 752 N N . VAL A 1 90 ? -3.525 14.416 -11.776 1.00 43.16 90 VAL A N 1
ATOM 753 C CA . VAL A 1 90 ? -4.592 14.926 -12.634 1.00 43.16 90 VAL A CA 1
ATOM 754 C C . VAL A 1 90 ? -5.863 14.644 -11.853 1.00 43.16 90 VAL A C 1
ATOM 756 O O . VAL A 1 90 ? -6.286 13.495 -11.776 1.00 43.16 90 VAL A O 1
ATOM 759 N N . GLU A 1 91 ? -6.406 15.670 -11.199 1.00 37.16 91 GLU A N 1
ATOM 760 C CA . GLU A 1 91 ? -7.758 15.597 -10.647 1.00 37.16 91 GLU A CA 1
ATOM 761 C C . GLU A 1 91 ? -8.707 15.321 -11.817 1.00 37.16 91 GLU A C 1
ATOM 763 O O . GLU A 1 91 ? -8.681 16.030 -12.828 1.00 37.16 91 GLU A O 1
ATOM 768 N N . VAL A 1 92 ? -9.473 14.238 -11.721 1.00 40.66 92 VAL A N 1
ATOM 769 C CA . VAL A 1 92 ? -10.518 13.910 -12.689 1.00 40.66 92 VAL A CA 1
ATOM 770 C C . VAL A 1 92 ? -11.837 14.292 -12.021 1.00 40.66 92 VAL A C 1
ATOM 772 O O . VAL A 1 92 ? -12.200 13.664 -11.027 1.00 40.66 92 VAL A O 1
ATOM 775 N N . ASP A 1 93 ? -12.460 15.368 -12.517 1.00 41.75 93 ASP A N 1
ATOM 776 C CA . ASP A 1 93 ? -13.797 15.858 -12.121 1.00 41.75 93 ASP A CA 1
ATOM 777 C C . ASP A 1 93 ? -14.906 14.823 -12.383 1.00 41.75 93 ASP A C 1
ATOM 779 O O . ASP A 1 93 ? -14.851 14.141 -13.438 1.00 41.75 93 ASP A O 1
#

pLDDT: mean 88.02, std 14.37, range [37.16, 98.12]

Sequence (93 aa):
MDLKGLFHPKFFEVFSEDELKEIYERAFCATEECYVIFNQKYFFELSADLGDELEIYCDECETYDKGEVIDKDEFLKRLRAYPPRDGKVVEVD

Secondary structure (DSSP, 8-state):
--GGGTS-HHHHHHS-HHHHHHHHHHEEEE-SSEEEEEBSSEEEEEESSSSSS-EEEEEETTS-PPPEE--HHHHHHHHHHSPBP--------

Organism: NCBI:txid223786

Foldseek 3Di:
DPCPQFADVLCVVADDPVVSVVQVVQFLDGDRAWTWGDFPFKTWIWGNPPDNHIWIWMDTPPDPDDIDTDGPVVVVVVSVVGGGDPDDNDDDD